Protein AF-A0A2V8LZK9-F1 (afdb_monomer_lite)

Structure (mmCIF, N/CA/C/O backbone):
data_AF-A0A2V8LZK9-F1
#
_entry.id   AF-A0A2V8LZK9-F1
#
loop_
_atom_site.group_PDB
_atom_site.id
_atom_site.type_symbol
_atom_site.label_atom_id
_atom_site.label_alt_id
_atom_site.label_comp_id
_atom_site.label_asym_id
_atom_site.label_entity_id
_atom_site.label_seq_id
_atom_site.pdbx_PDB_ins_code
_atom_site.Cartn_x
_atom_site.Cartn_y
_atom_site.Cartn_z
_atom_site.occupancy
_atom_site.B_iso_or_equiv
_atom_site.auth_seq_id
_atom_site.auth_comp_id
_atom_site.auth_asym_id
_atom_site.auth_atom_id
_atom_site.pdbx_PDB_model_num
ATOM 1 N N . MET A 1 1 ? 8.518 25.044 10.771 1.00 36.78 1 MET A N 1
ATOM 2 C CA . MET A 1 1 ? 9.093 23.708 11.028 1.00 36.78 1 MET A CA 1
ATOM 3 C C . MET A 1 1 ? 7.922 22.741 11.061 1.00 36.78 1 MET A C 1
ATOM 5 O O . MET A 1 1 ? 7.212 22.727 12.055 1.00 36.78 1 MET A O 1
ATOM 9 N N . ASN A 1 2 ? 7.632 22.050 9.956 1.00 41.00 2 ASN A N 1
ATOM 10 C CA . ASN A 1 2 ? 6.544 21.071 9.935 1.00 41.00 2 ASN A CA 1
ATOM 11 C C . ASN A 1 2 ? 7.055 19.797 10.602 1.00 41.00 2 ASN A C 1
ATOM 13 O O . ASN A 1 2 ? 7.981 19.168 10.095 1.00 41.00 2 ASN A O 1
ATOM 17 N N . MET A 1 3 ? 6.488 19.455 11.757 1.00 40.06 3 MET A N 1
ATOM 18 C CA . MET A 1 3 ? 6.630 18.121 12.325 1.00 40.06 3 MET A CA 1
ATOM 19 C C . MET A 1 3 ? 5.956 17.160 11.344 1.00 40.06 3 MET A C 1
ATOM 21 O O . MET A 1 3 ? 4.734 17.162 11.233 1.00 40.06 3 MET A O 1
ATOM 25 N N . ALA A 1 4 ? 6.744 16.404 10.579 1.00 52.56 4 ALA A N 1
ATOM 26 C CA . ALA A 1 4 ? 6.223 15.234 9.889 1.00 52.56 4 ALA A CA 1
ATOM 27 C C . ALA A 1 4 ? 5.684 14.298 10.979 1.00 52.56 4 ALA A C 1
ATOM 29 O O . ALA A 1 4 ? 6.455 13.842 11.824 1.00 52.56 4 ALA A O 1
ATOM 30 N N . SER A 1 5 ? 4.369 14.096 11.034 1.00 58.19 5 SER A N 1
ATOM 31 C CA . SER A 1 5 ? 3.770 13.128 11.947 1.00 58.19 5 SER A CA 1
ATOM 32 C C . SER A 1 5 ? 4.307 11.744 11.588 1.00 58.19 5 SER A C 1
ATOM 34 O O . SER A 1 5 ? 4.159 11.274 10.461 1.00 58.19 5 SER A O 1
ATOM 36 N N . THR A 1 6 ? 4.997 11.109 12.531 1.00 78.31 6 THR A N 1
ATOM 37 C CA . THR A 1 6 ? 5.459 9.727 12.394 1.00 78.31 6 THR A CA 1
ATOM 38 C C . THR A 1 6 ? 4.243 8.807 12.406 1.00 78.31 6 THR A C 1
ATOM 40 O O . THR A 1 6 ? 3.443 8.889 13.338 1.00 78.31 6 THR A O 1
ATOM 43 N N . ALA A 1 7 ? 4.090 7.967 11.381 1.00 90.25 7 ALA A N 1
ATOM 44 C CA . ALA A 1 7 ? 3.082 6.911 11.388 1.00 90.25 7 ALA A CA 1
ATOM 45 C C . ALA A 1 7 ? 3.458 5.825 12.408 1.00 90.25 7 ALA A C 1
ATOM 47 O O . ALA A 1 7 ? 4.645 5.615 12.662 1.00 90.25 7 ALA A O 1
ATOM 48 N N . ASP A 1 8 ? 2.468 5.113 12.946 1.00 95.38 8 ASP A N 1
ATOM 49 C CA . ASP A 1 8 ? 2.704 3.948 13.813 1.00 95.38 8 ASP A CA 1
ATOM 50 C C . ASP A 1 8 ? 3.456 2.845 13.053 1.00 95.38 8 ASP A C 1
ATOM 52 O O . ASP A 1 8 ? 4.318 2.168 13.612 1.00 95.38 8 ASP A O 1
ATOM 56 N N . HIS A 1 9 ? 3.179 2.722 11.749 1.00 93.88 9 HIS A N 1
ATOM 57 C CA . HIS A 1 9 ? 3.830 1.778 10.847 1.00 93.88 9 HIS A CA 1
ATOM 58 C C . HIS A 1 9 ? 4.398 2.475 9.617 1.00 93.88 9 HIS A C 1
ATOM 60 O O . HIS A 1 9 ? 3.679 3.089 8.828 1.00 93.88 9 HIS A O 1
ATOM 66 N N . GLU A 1 10 ? 5.697 2.311 9.402 1.00 93.88 10 GLU A N 1
ATOM 67 C CA . GLU A 1 10 ? 6.367 2.725 8.174 1.00 93.88 10 GLU A CA 1
ATOM 68 C C . GLU A 1 10 ? 6.697 1.503 7.321 1.00 93.88 10 GLU A C 1
ATOM 70 O O . GLU A 1 10 ? 7.530 0.670 7.679 1.00 93.88 10 GLU A O 1
ATOM 75 N N . ILE A 1 11 ? 6.033 1.391 6.174 1.00 93.25 11 ILE A N 1
ATOM 76 C CA . ILE A 1 11 ? 6.161 0.247 5.276 1.00 93.25 11 ILE A CA 1
ATOM 77 C C . ILE A 1 11 ? 7.027 0.652 4.092 1.00 93.25 11 ILE A C 1
ATOM 79 O O . ILE A 1 11 ? 6.596 1.379 3.196 1.00 93.25 11 ILE A O 1
ATOM 83 N N . LEU A 1 12 ? 8.272 0.173 4.104 1.00 93.06 12 LEU A N 1
ATOM 84 C CA . LEU A 1 12 ? 9.226 0.403 3.027 1.00 93.06 12 LEU A CA 1
ATOM 85 C C . LEU A 1 12 ? 8.959 -0.556 1.859 1.00 93.06 12 LEU A C 1
ATOM 87 O O . LEU A 1 12 ? 9.203 -1.758 1.963 1.00 93.06 12 LEU A O 1
ATOM 91 N N . ILE A 1 13 ? 8.530 0.006 0.736 1.00 92.75 13 ILE A N 1
ATOM 92 C CA . ILE A 1 13 ? 8.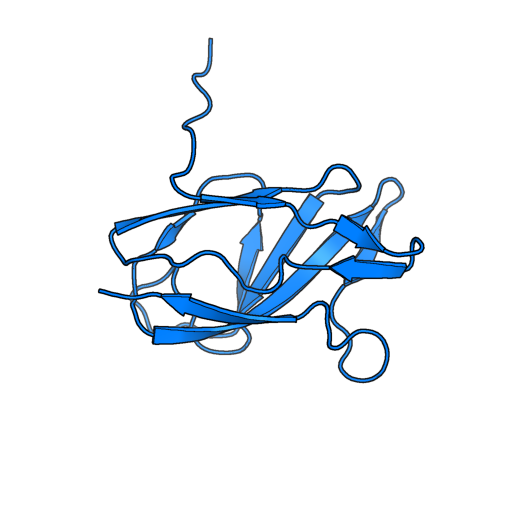404 -0.657 -0.558 1.00 92.75 13 ILE A CA 1
ATOM 93 C C . ILE A 1 13 ? 9.724 -0.517 -1.312 1.00 92.75 13 ILE A C 1
ATOM 95 O O . ILE A 1 13 ? 10.231 0.593 -1.504 1.00 92.75 13 ILE A O 1
ATOM 99 N N . ARG A 1 14 ? 10.279 -1.641 -1.764 1.00 91.38 14 ARG A N 1
ATOM 100 C CA . ARG A 1 14 ? 11.565 -1.676 -2.474 1.00 91.38 14 ARG A CA 1
ATOM 101 C C . ARG A 1 14 ? 11.373 -1.983 -3.946 1.00 91.38 14 ARG A C 1
ATOM 103 O O . ARG A 1 14 ? 10.519 -2.796 -4.288 1.00 91.38 14 ARG A O 1
ATOM 110 N N . LEU A 1 15 ? 12.195 -1.387 -4.800 1.00 91.06 15 LEU A N 1
ATOM 111 C CA . LEU A 1 15 ? 12.330 -1.833 -6.177 1.00 91.06 15 LEU A CA 1
ATOM 112 C C . LEU A 1 15 ? 13.306 -3.016 -6.256 1.00 91.06 15 LEU A C 1
ATOM 114 O O . LEU A 1 15 ? 14.496 -2.874 -5.986 1.00 91.06 15 LEU A O 1
ATOM 118 N N . GLU A 1 16 ? 12.816 -4.185 -6.652 1.00 87.25 16 GLU A N 1
ATOM 119 C CA . GLU A 1 16 ? 13.634 -5.373 -6.888 1.00 87.25 16 GLU A CA 1
ATOM 120 C C . GLU A 1 16 ? 13.956 -5.510 -8.380 1.00 87.25 16 GLU A C 1
ATOM 122 O O . GLU A 1 16 ? 13.076 -5.395 -9.242 1.00 87.25 16 GLU A O 1
ATOM 127 N N . GLU A 1 17 ? 15.248 -5.688 -8.678 1.00 81.44 17 GLU A N 1
ATOM 128 C CA . GLU A 1 17 ? 15.813 -5.834 -10.031 1.00 81.44 17 GLU A CA 1
ATOM 129 C C . GLU A 1 17 ? 15.380 -4.751 -11.041 1.00 81.44 17 GLU A C 1
ATOM 131 O O . GLU A 1 17 ? 15.387 -4.969 -12.254 1.00 81.44 17 GLU A O 1
ATOM 136 N N . GLY A 1 18 ? 14.984 -3.570 -10.557 1.00 73.94 18 GLY A N 1
ATOM 137 C CA . GLY A 1 18 ? 14.490 -2.483 -11.405 1.00 73.94 18 GLY A CA 1
ATOM 138 C C . GLY A 1 18 ? 13.105 -2.728 -12.017 1.00 73.94 18 GLY A C 1
ATOM 139 O O . GLY A 1 18 ? 12.691 -1.963 -12.885 1.00 73.94 18 GLY A O 1
ATOM 140 N N . LYS A 1 19 ? 12.397 -3.790 -11.613 1.00 77.19 19 LYS A N 1
ATOM 141 C CA . LYS A 1 19 ? 11.182 -4.268 -12.299 1.00 77.19 19 LYS A CA 1
ATOM 142 C C . LYS A 1 19 ? 9.971 -4.441 -11.392 1.00 77.19 19 LYS A C 1
ATOM 144 O O . LYS A 1 19 ? 8.846 -4.333 -11.876 1.00 77.19 19 LYS A O 1
ATOM 149 N N . HIS A 1 20 ? 10.178 -4.714 -10.107 1.00 83.62 20 HIS A N 1
ATOM 150 C CA . HIS A 1 20 ? 9.101 -5.149 -9.219 1.00 83.62 20 HIS A CA 1
ATOM 151 C C . HIS A 1 20 ? 9.058 -4.313 -7.945 1.00 83.62 20 HIS A C 1
ATOM 153 O O . HIS A 1 20 ? 10.077 -4.132 -7.289 1.00 83.62 20 HIS A O 1
ATOM 159 N N . ALA A 1 21 ? 7.876 -3.821 -7.573 1.00 88.19 21 ALA A N 1
ATOM 160 C CA . ALA A 1 21 ? 7.674 -3.200 -6.267 1.00 88.19 21 ALA A CA 1
ATOM 161 C C . ALA A 1 21 ? 7.434 -4.306 -5.234 1.00 88.19 21 ALA A C 1
ATOM 163 O O . ALA A 1 21 ? 6.457 -5.034 -5.352 1.00 88.19 21 ALA A O 1
ATOM 164 N N . ILE A 1 22 ? 8.298 -4.472 -4.244 1.00 89.19 22 ILE A N 1
ATOM 165 C CA . ILE A 1 22 ? 8.190 -5.550 -3.257 1.00 89.19 22 ILE A CA 1
ATOM 166 C C . ILE A 1 22 ? 7.759 -4.973 -1.914 1.00 89.19 22 ILE A C 1
ATOM 168 O O . ILE A 1 22 ? 8.360 -4.017 -1.415 1.00 89.19 22 ILE A O 1
ATOM 172 N N . LEU A 1 23 ? 6.718 -5.574 -1.335 1.00 87.44 23 LEU A N 1
ATOM 173 C CA . LEU A 1 23 ? 6.271 -5.295 0.027 1.00 87.44 23 LEU A CA 1
ATOM 174 C C . LEU A 1 23 ? 7.054 -6.150 1.036 1.00 87.44 23 LEU A C 1
ATOM 176 O O . LEU A 1 23 ? 7.478 -7.259 0.696 1.00 87.44 23 LEU A O 1
ATOM 180 N N . PRO A 1 24 ? 7.204 -5.699 2.293 1.00 85.25 24 PRO A N 1
ATOM 181 C CA . PRO A 1 24 ? 7.676 -6.564 3.365 1.00 85.25 24 PRO A CA 1
ATOM 182 C C . PRO A 1 24 ? 6.798 -7.814 3.494 1.00 85.25 24 PRO A C 1
ATOM 184 O O . PRO A 1 24 ? 5.572 -7.727 3.522 1.00 85.25 24 PRO A O 1
ATOM 187 N N . ASN A 1 25 ? 7.433 -8.981 3.592 1.00 79.50 25 ASN A N 1
ATOM 188 C CA . ASN A 1 25 ? 6.761 -10.247 3.858 1.00 79.50 25 ASN A CA 1
ATOM 189 C C . ASN A 1 25 ? 7.497 -10.980 5.000 1.00 79.50 25 ASN A C 1
ATOM 191 O O . ASN A 1 25 ? 8.662 -11.342 4.814 1.00 79.50 25 ASN A O 1
ATOM 195 N N . PRO A 1 26 ? 6.865 -11.193 6.171 1.00 82.12 26 PRO A N 1
ATOM 196 C CA . PRO A 1 26 ? 5.482 -10.834 6.488 1.00 82.12 26 PRO A CA 1
ATOM 197 C C . PRO A 1 26 ? 5.277 -9.316 6.611 1.00 82.12 26 PRO A C 1
ATOM 199 O O . PRO A 1 26 ? 6.188 -8.581 6.994 1.00 82.12 26 PRO A O 1
ATOM 202 N N . MET A 1 27 ? 4.060 -8.862 6.309 1.00 86.25 27 MET A N 1
ATOM 203 C CA . MET A 1 27 ? 3.620 -7.513 6.669 1.00 86.25 27 MET A CA 1
ATOM 204 C C . MET A 1 27 ? 3.577 -7.379 8.202 1.00 86.25 27 MET A C 1
ATOM 206 O O . MET A 1 27 ? 3.256 -8.359 8.883 1.00 86.25 27 MET A O 1
ATOM 210 N N . PRO A 1 28 ? 3.899 -6.199 8.764 1.00 90.06 28 PRO A N 1
ATOM 211 C CA . PRO A 1 28 ? 3.787 -5.973 10.200 1.00 90.06 28 PRO A CA 1
ATOM 212 C C . PRO A 1 28 ? 2.340 -6.160 10.669 1.00 90.06 28 PRO A C 1
ATOM 214 O O . PRO A 1 28 ? 1.392 -5.889 9.932 1.00 90.06 28 PRO A O 1
ATOM 217 N N . ALA A 1 29 ? 2.170 -6.624 11.907 1.00 92.31 29 ALA A N 1
ATOM 218 C CA . ALA A 1 29 ? 0.851 -6.711 12.520 1.00 92.31 29 ALA A CA 1
ATOM 219 C C . ALA A 1 29 ? 0.340 -5.299 12.832 1.00 92.31 29 ALA A C 1
ATOM 221 O O . ALA A 1 29 ? 1.018 -4.543 13.525 1.00 92.31 29 ALA A O 1
ATOM 222 N N . MET A 1 30 ? -0.852 -4.973 12.336 1.00 94.88 30 MET A N 1
ATOM 223 C CA . MET A 1 30 ? -1.468 -3.651 12.461 1.00 94.88 30 MET A CA 1
ATOM 224 C C . MET A 1 30 ? -2.881 -3.761 13.032 1.00 94.88 30 MET A C 1
ATOM 226 O O . MET A 1 30 ? -3.521 -4.810 12.918 1.00 94.88 30 MET A O 1
ATOM 230 N N . LYS A 1 31 ? -3.384 -2.678 13.626 1.00 97.69 31 LYS A N 1
ATOM 231 C CA . LYS A 1 31 ? -4.706 -2.609 14.258 1.00 97.69 31 LYS A CA 1
ATOM 232 C C . LYS A 1 31 ? -5.478 -1.359 13.861 1.00 97.69 31 LYS A C 1
ATOM 234 O O . LYS A 1 31 ? -4.910 -0.341 13.475 1.00 97.69 31 LYS A O 1
ATOM 239 N N . VAL A 1 32 ? -6.800 -1.430 13.991 1.00 97.88 32 VAL A N 1
ATOM 240 C CA . VAL A 1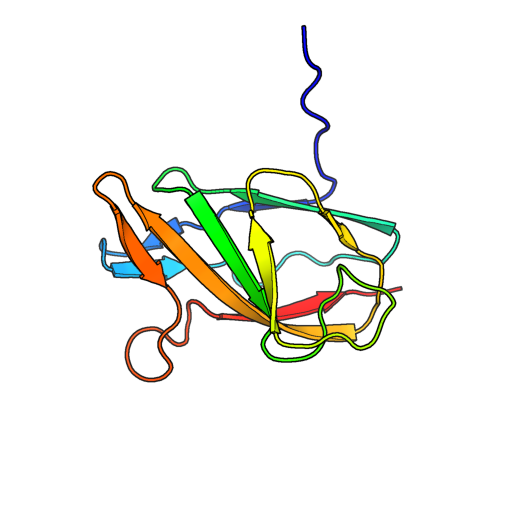 32 ? -7.671 -0.258 13.849 1.00 97.88 32 VAL A CA 1
ATOM 241 C C . VAL A 1 32 ? -7.254 0.842 14.831 1.00 97.88 32 VAL A C 1
ATOM 243 O O . VAL A 1 32 ? -6.949 0.584 15.991 1.00 97.88 32 VAL A O 1
ATOM 246 N N . GLY A 1 33 ? -7.264 2.085 14.355 1.00 96.50 33 GLY A N 1
ATOM 247 C CA . GLY A 1 33 ? -6.849 3.273 15.096 1.00 96.50 33 GLY A CA 1
ATOM 248 C C . GLY A 1 33 ? -5.399 3.679 14.840 1.00 96.50 33 GLY A C 1
ATOM 249 O O . GLY A 1 33 ? -5.116 4.876 14.903 1.00 96.50 33 GLY A O 1
ATOM 250 N N . GLU A 1 34 ? -4.527 2.728 14.487 1.00 96.88 34 GLU A N 1
ATOM 251 C CA . GLU A 1 34 ? -3.133 2.986 14.110 1.00 96.88 34 GLU A CA 1
ATOM 252 C C . GLU A 1 34 ? -3.036 3.629 12.720 1.00 96.88 34 GLU A C 1
ATOM 254 O O . GLU A 1 34 ? -3.973 3.617 11.915 1.00 96.88 34 GLU A O 1
ATOM 259 N N . THR A 1 35 ? -1.874 4.195 12.430 1.00 96.44 35 THR A N 1
ATOM 260 C CA . THR A 1 35 ? -1.548 4.858 11.172 1.00 96.44 35 THR A CA 1
ATOM 261 C C . THR A 1 35 ? -0.449 4.117 10.425 1.00 96.44 35 THR A C 1
ATOM 263 O O . THR A 1 35 ? 0.503 3.612 11.013 1.00 96.44 35 THR A O 1
ATOM 266 N N . VAL A 1 36 ? -0.558 4.076 9.100 1.00 95.31 36 VAL A N 1
ATOM 267 C CA . VAL A 1 36 ? 0.443 3.473 8.218 1.00 95.31 36 VAL A CA 1
ATOM 268 C C . VAL A 1 36 ? 0.873 4.460 7.144 1.00 95.31 36 VAL A C 1
ATOM 270 O O . VAL A 1 36 ? 0.052 5.168 6.561 1.00 95.31 36 VAL A O 1
ATOM 273 N N . ARG A 1 37 ? 2.174 4.503 6.866 1.00 95.19 37 ARG A N 1
ATOM 274 C CA . ARG A 1 37 ? 2.768 5.260 5.764 1.00 95.19 37 ARG A CA 1
ATOM 275 C C . ARG A 1 37 ? 3.542 4.309 4.862 1.00 95.19 37 ARG A C 1
ATOM 277 O O . ARG A 1 37 ? 4.360 3.536 5.356 1.00 95.19 37 ARG A O 1
ATOM 284 N N . TYR A 1 38 ? 3.318 4.385 3.551 1.00 94.62 38 TYR A 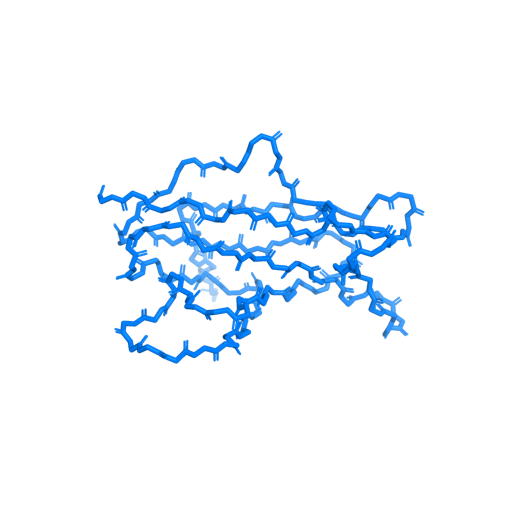N 1
ATOM 285 C CA . TYR A 1 38 ? 4.033 3.557 2.576 1.00 94.62 38 TYR A CA 1
ATOM 286 C C . TYR A 1 38 ? 5.080 4.388 1.851 1.00 94.62 38 TYR A C 1
ATOM 288 O O . TYR A 1 38 ? 4.768 5.353 1.164 1.00 94.62 38 TYR A O 1
ATOM 296 N N . LEU A 1 39 ? 6.338 4.006 1.966 1.00 93.88 39 LEU A N 1
ATOM 297 C CA . LEU A 1 39 ? 7.447 4.812 1.475 1.00 93.88 39 LEU A CA 1
ATOM 298 C C . LEU A 1 39 ? 8.389 3.982 0.621 1.00 93.88 39 LEU A C 1
ATOM 300 O O . LEU A 1 39 ? 8.463 2.768 0.759 1.00 93.88 39 LEU A O 1
ATOM 304 N N . SER A 1 40 ? 9.098 4.639 -0.286 1.00 93.81 40 SER A N 1
ATOM 305 C CA . SER A 1 40 ? 10.112 4.013 -1.124 1.00 93.81 40 SER A CA 1
ATOM 306 C C . SER A 1 40 ? 11.234 5.004 -1.380 1.00 93.81 40 SER A C 1
ATOM 308 O O . SER A 1 40 ? 11.002 6.212 -1.445 1.00 93.81 40 SER A O 1
ATOM 310 N N . TYR A 1 41 ? 12.453 4.490 -1.519 1.00 91.75 41 TYR A N 1
ATOM 311 C CA . TYR A 1 41 ? 13.600 5.290 -1.945 1.00 91.75 41 TYR A CA 1
ATOM 312 C C . TYR A 1 41 ? 13.669 5.432 -3.472 1.00 91.75 41 TYR A C 1
ATOM 314 O O . TYR A 1 41 ? 14.364 6.314 -3.969 1.00 91.75 41 TYR A O 1
ATOM 322 N N . ASP A 1 42 ? 12.930 4.595 -4.204 1.00 92.06 42 ASP A N 1
ATOM 323 C CA . ASP A 1 42 ? 13.030 4.466 -5.659 1.00 92.06 42 ASP A CA 1
ATOM 324 C C . ASP A 1 42 ? 11.966 5.288 -6.410 1.00 92.06 42 ASP A C 1
ATOM 326 O O . ASP A 1 42 ? 12.112 5.579 -7.600 1.00 92.06 42 ASP A O 1
ATOM 330 N N . GLY A 1 43 ? 10.883 5.680 -5.732 1.00 92.50 43 GLY A N 1
ATOM 331 C CA . GLY A 1 43 ? 9.764 6.372 -6.366 1.00 92.50 43 GLY A CA 1
ATOM 332 C C . GLY A 1 43 ? 8.603 6.697 -5.431 1.00 92.50 43 GLY A C 1
ATOM 333 O O . GLY A 1 43 ? 8.645 6.437 -4.230 1.00 92.50 43 GLY A O 1
ATOM 334 N N . GLN A 1 44 ? 7.540 7.273 -5.994 1.00 94.75 44 GLN A N 1
ATOM 335 C CA . GLN A 1 44 ? 6.306 7.533 -5.249 1.00 94.75 44 GLN A CA 1
ATOM 336 C C . GLN A 1 44 ? 5.473 6.256 -5.158 1.00 94.75 44 GLN A C 1
ATOM 338 O O . GLN A 1 44 ? 5.197 5.623 -6.177 1.00 94.75 44 GLN A O 1
ATOM 343 N N . VAL A 1 45 ? 5.053 5.894 -3.946 1.00 95.56 45 VAL A N 1
ATOM 344 C CA . VAL A 1 45 ? 4.227 4.707 -3.708 1.00 95.56 45 VAL A CA 1
ATOM 345 C C . VAL A 1 45 ? 2.753 5.032 -3.922 1.00 95.56 45 VAL A C 1
ATOM 347 O O . VAL A 1 45 ? 2.244 6.022 -3.398 1.00 95.56 45 VAL A O 1
ATOM 350 N N . THR A 1 46 ? 2.052 4.156 -4.635 1.00 95.88 46 THR A N 1
ATOM 351 C CA . THR A 1 46 ? 0.588 4.107 -4.685 1.00 95.88 46 THR A CA 1
ATOM 352 C C . THR A 1 46 ? 0.124 2.721 -4.263 1.00 95.88 46 THR A C 1
ATOM 354 O O . THR A 1 46 ? 0.568 1.717 -4.822 1.00 95.88 46 THR A O 1
ATOM 357 N N . MET A 1 47 ? -0.785 2.666 -3.292 1.00 95.81 47 MET A N 1
ATOM 358 C CA . MET A 1 47 ? -1.446 1.428 -2.886 1.00 95.81 47 MET A CA 1
ATOM 359 C C . MET A 1 47 ? -2.868 1.411 -3.429 1.00 95.81 47 MET A C 1
ATOM 361 O O . MET A 1 47 ? -3.610 2.380 -3.276 1.00 95.81 47 MET A O 1
ATOM 365 N N . ARG A 1 48 ? -3.260 0.288 -4.027 1.00 96.44 48 ARG A N 1
ATOM 366 C CA . ARG A 1 48 ? -4.602 0.055 -4.551 1.00 96.44 48 ARG A CA 1
ATOM 367 C C . ARG A 1 48 ? -5.246 -1.148 -3.882 1.00 96.44 48 ARG A C 1
ATOM 369 O O . ARG A 1 48 ? -4.668 -2.230 -3.842 1.00 96.44 48 ARG A O 1
ATOM 376 N N . PHE A 1 49 ? -6.490 -0.966 -3.470 1.00 96.88 49 PHE A N 1
ATOM 377 C CA . PHE A 1 49 ? -7.350 -1.979 -2.876 1.00 96.88 49 PHE A CA 1
ATOM 378 C C . PHE A 1 49 ? -8.518 -2.221 -3.839 1.00 96.88 49 PHE A C 1
ATOM 380 O O . PHE A 1 49 ? -9.404 -1.367 -3.925 1.00 96.88 49 PHE A O 1
ATOM 387 N N . PRO A 1 50 ? -8.501 -3.301 -4.649 1.00 96.94 50 PRO A N 1
ATOM 388 C CA . PRO A 1 50 ? -9.527 -3.544 -5.668 1.00 96.94 50 PRO A CA 1
ATOM 389 C C . PRO A 1 50 ? -10.930 -3.715 -5.068 1.00 96.94 50 PRO A C 1
ATOM 391 O O . PRO A 1 50 ? -11.905 -3.263 -5.668 1.00 96.94 50 PRO A O 1
ATOM 394 N N . ASP A 1 51 ? -11.021 -4.292 -3.871 1.00 97.00 51 ASP A N 1
ATOM 395 C CA . ASP A 1 51 ? -12.252 -4.396 -3.092 1.00 97.00 51 ASP A CA 1
ATOM 396 C C . ASP A 1 51 ? -12.288 -3.323 -1.994 1.00 97.00 51 ASP A C 1
ATOM 398 O O . ASP A 1 51 ? -11.993 -2.156 -2.252 1.00 97.00 51 ASP A O 1
ATOM 402 N N . LEU A 1 52 ? -12.697 -3.696 -0.783 1.00 97.25 52 LEU A N 1
ATOM 403 C CA . LEU A 1 52 ? -12.724 -2.816 0.379 1.00 97.25 52 LEU A CA 1
ATOM 404 C C . LEU A 1 52 ? -11.296 -2.443 0.797 1.00 97.25 52 LEU A C 1
ATOM 406 O O . LEU A 1 52 ? -10.352 -3.194 0.559 1.00 97.25 52 LEU A O 1
ATOM 410 N N . SER A 1 53 ? -11.148 -1.296 1.457 1.00 97.25 53 SER A N 1
ATOM 411 C CA . SER A 1 53 ? -9.867 -0.844 2.007 1.00 97.25 53 SER A CA 1
ATOM 412 C C . SER A 1 53 ? -9.948 -0.670 3.525 1.00 97.25 53 SER A C 1
ATOM 414 O O . SER A 1 53 ? -11.033 -0.402 4.050 1.00 97.25 53 SER A O 1
ATOM 416 N N . PRO A 1 54 ? -8.815 -0.768 4.244 1.00 97.12 54 PRO A N 1
ATOM 417 C CA . PRO A 1 54 ? -8.791 -0.498 5.677 1.00 97.12 54 PRO A CA 1
ATOM 418 C C . PRO A 1 54 ? -8.927 0.998 5.997 1.00 97.12 54 PRO A C 1
ATOM 420 O O . PRO A 1 54 ? -9.158 1.356 7.145 1.00 97.12 54 PRO A O 1
ATOM 423 N N . PHE A 1 55 ? -8.797 1.879 5.000 1.00 96.94 55 PHE A N 1
ATOM 424 C CA . PHE A 1 55 ? -8.729 3.338 5.162 1.00 96.94 55 PHE A CA 1
ATOM 425 C C . PHE A 1 55 ? -10.085 4.034 5.086 1.00 96.94 55 PHE A C 1
ATOM 427 O O . PHE A 1 55 ? -10.159 5.261 5.111 1.00 96.94 55 PHE A O 1
ATOM 434 N N . ARG A 1 56 ? -11.169 3.267 4.939 1.00 95.12 56 ARG A N 1
ATOM 435 C CA . ARG A 1 56 ? -12.517 3.801 4.757 1.00 95.12 56 ARG A CA 1
ATOM 436 C C . ARG A 1 56 ? -13.533 3.022 5.581 1.00 95.12 56 ARG A C 1
ATOM 438 O O . ARG A 1 56 ? -13.440 1.806 5.747 1.00 95.12 56 ARG A O 1
ATOM 445 N N . GLN A 1 57 ? -14.523 3.744 6.099 1.00 94.19 57 GLN A N 1
ATOM 446 C CA . GLN A 1 57 ? -15.657 3.148 6.810 1.00 94.19 57 GLN A CA 1
ATOM 447 C C . GLN A 1 57 ? -16.844 2.856 5.893 1.00 94.19 57 GLN A C 1
ATOM 449 O O . GLN A 1 57 ? -17.672 2.025 6.253 1.00 94.19 57 GLN A O 1
ATOM 454 N N . ASP A 1 58 ? -16.907 3.474 4.714 1.00 94.75 58 ASP A N 1
ATOM 455 C CA . ASP A 1 58 ? -17.886 3.135 3.683 1.00 94.75 58 ASP A CA 1
ATOM 456 C C . ASP A 1 58 ? -17.465 1.889 2.887 1.00 94.75 58 ASP A C 1
ATOM 458 O O . ASP A 1 58 ? -16.319 1.445 2.935 1.00 94.75 58 ASP A O 1
ATOM 462 N N . ASP A 1 59 ? -18.403 1.306 2.141 1.00 95.38 59 ASP A N 1
ATOM 463 C CA . ASP A 1 59 ? -18.140 0.131 1.301 1.00 95.38 59 ASP A CA 1
ATOM 464 C C . ASP A 1 59 ? -17.647 0.503 -0.107 1.00 95.38 59 ASP A C 1
ATOM 466 O O . ASP A 1 59 ? -17.894 -0.210 -1.086 1.00 95.38 59 ASP A O 1
ATOM 470 N N . GLN A 1 60 ? -16.941 1.633 -0.225 1.00 96.56 60 GLN A N 1
ATOM 471 C CA . GLN A 1 60 ? -16.326 2.030 -1.484 1.00 96.56 60 GLN A CA 1
ATOM 472 C C . GLN A 1 60 ? -15.216 1.041 -1.864 1.00 96.56 60 GLN A C 1
ATOM 474 O O . GLN A 1 60 ? -14.295 0.766 -1.092 1.00 96.56 60 GLN A O 1
ATOM 479 N N . ARG A 1 61 ? -15.289 0.542 -3.102 1.00 96.31 61 ARG A N 1
ATOM 480 C CA . ARG A 1 61 ? -14.288 -0.353 -3.695 1.00 96.31 61 ARG A CA 1
ATOM 481 C C . ARG A 1 61 ? -13.300 0.395 -4.582 1.00 96.31 61 ARG A C 1
ATOM 483 O O . ARG A 1 61 ? -13.533 1.556 -4.915 1.00 96.31 61 ARG A O 1
ATOM 490 N N . ASN A 1 62 ? -12.241 -0.290 -5.018 1.00 96.19 62 ASN A N 1
ATOM 491 C CA . ASN A 1 62 ? -11.180 0.281 -5.857 1.00 96.19 62 ASN A CA 1
ATOM 492 C C . ASN A 1 62 ? -10.573 1.546 -5.2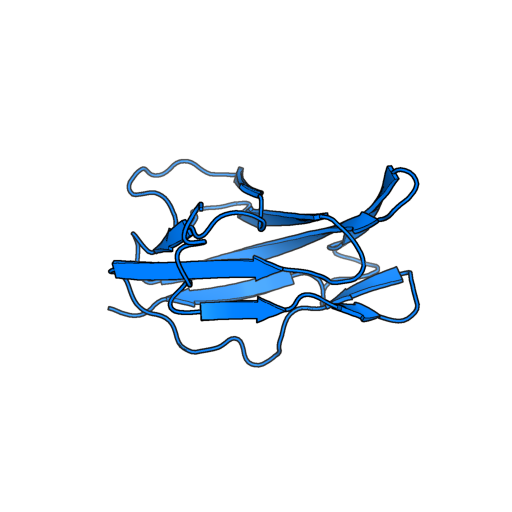34 1.00 96.19 62 ASN A C 1
ATOM 494 O O . ASN A 1 62 ? -10.410 2.566 -5.900 1.00 96.19 62 ASN A O 1
ATOM 498 N N . THR A 1 63 ? -10.276 1.491 -3.936 1.00 97.06 63 THR A N 1
ATOM 499 C CA . THR A 1 63 ? -9.643 2.617 -3.246 1.00 97.06 63 THR A CA 1
ATOM 500 C C . THR A 1 63 ? -8.169 2.684 -3.625 1.00 97.06 63 THR A C 1
ATOM 502 O O . THR A 1 63 ? -7.466 1.675 -3.573 1.00 97.06 63 THR A O 1
ATOM 505 N N . GLU A 1 64 ? -7.696 3.878 -3.964 1.00 96.44 64 GLU A N 1
ATOM 506 C CA . GLU A 1 64 ? -6.283 4.174 -4.184 1.00 96.44 64 GLU A CA 1
ATOM 507 C C . GLU A 1 64 ? -5.827 5.216 -3.166 1.00 96.44 64 GLU A C 1
ATOM 509 O O . GLU A 1 64 ? -6.544 6.179 -2.889 1.00 96.44 64 GLU A O 1
ATOM 514 N N . ILE A 1 65 ? -4.643 5.009 -2.595 1.00 94.69 65 ILE A N 1
ATOM 515 C CA . ILE A 1 65 ? -4.010 5.951 -1.673 1.00 94.69 65 ILE A CA 1
ATOM 516 C C . ILE A 1 65 ? -2.567 6.220 -2.102 1.00 94.69 65 ILE A C 1
ATOM 518 O O . ILE A 1 65 ? -1.863 5.329 -2.588 1.00 94.69 65 ILE A O 1
ATOM 522 N N . SER A 1 66 ? -2.122 7.456 -1.887 1.00 93.44 66 SER A N 1
ATOM 523 C CA . SER A 1 66 ? -0.707 7.816 -1.982 1.00 93.44 66 SER A CA 1
ATOM 524 C C . SER A 1 66 ? 0.008 7.403 -0.700 1.00 93.44 66 SER A C 1
ATOM 526 O O . SER A 1 66 ? -0.500 7.631 0.396 1.00 93.44 66 SER A O 1
ATOM 528 N N . GLY A 1 67 ? 1.194 6.815 -0.827 1.00 88.25 67 GLY A N 1
ATOM 529 C CA . GLY A 1 67 ? 1.984 6.373 0.320 1.00 88.25 67 GLY A CA 1
ATOM 530 C C . GLY A 1 67 ? 2.678 7.499 1.096 1.00 88.25 67 GLY A C 1
ATOM 531 O O . GLY A 1 67 ? 3.107 7.282 2.227 1.00 88.25 67 GLY A O 1
ATOM 532 N N . ALA A 1 68 ? 2.771 8.705 0.523 1.00 79.81 68 ALA A N 1
ATOM 533 C CA . ALA A 1 68 ? 3.552 9.808 1.088 1.00 79.81 68 ALA A CA 1
ATOM 534 C C . ALA A 1 68 ? 3.035 10.314 2.449 1.00 79.81 68 ALA A C 1
ATOM 536 O O . ALA A 1 68 ? 3.831 10.767 3.272 1.00 79.81 68 ALA A O 1
ATOM 537 N N . GLU A 1 69 ? 1.728 10.199 2.696 1.00 88.69 69 GLU A N 1
ATOM 538 C CA . GLU A 1 69 ? 1.073 10.699 3.906 1.00 88.69 69 GLU A CA 1
ATOM 539 C C . GLU A 1 69 ? 0.562 9.541 4.776 1.00 88.69 69 GLU A C 1
ATOM 541 O O . GLU A 1 69 ? -0.047 8.613 4.232 1.00 88.69 69 GLU A O 1
ATOM 546 N N . PRO A 1 70 ? 0.747 9.590 6.112 1.00 94.06 70 PRO A N 1
ATOM 547 C CA . PRO A 1 70 ? 0.159 8.615 7.026 1.00 94.06 70 PRO A CA 1
ATOM 548 C C . PRO A 1 70 ? -1.359 8.486 6.842 1.00 94.06 70 PRO A C 1
ATOM 550 O O . PRO A 1 70 ? -2.081 9.483 6.841 1.00 94.06 70 PRO A O 1
ATOM 553 N N . GLN A 1 71 ? -1.845 7.253 6.724 1.00 94.94 71 GLN A N 1
ATOM 554 C CA . GLN A 1 71 ? -3.265 6.920 6.616 1.00 94.94 71 GLN A CA 1
ATOM 555 C C . GLN A 1 71 ? -3.717 6.159 7.860 1.00 94.94 71 GLN A C 1
ATOM 557 O O . GLN A 1 71 ? -3.056 5.209 8.277 1.00 94.94 71 GLN A O 1
ATOM 562 N N . GLN A 1 72 ? -4.849 6.548 8.447 1.00 96.81 72 GLN A N 1
ATOM 563 C CA . GLN A 1 72 ? -5.407 5.849 9.603 1.00 96.81 72 GLN A CA 1
ATOM 564 C C . GLN A 1 72 ? -6.164 4.586 9.181 1.00 96.81 72 GLN A C 1
ATOM 566 O O . GLN A 1 72 ? -6.976 4.613 8.257 1.00 96.81 72 GLN A O 1
ATOM 571 N N . LEU A 1 73 ? -5.938 3.489 9.897 1.00 97.19 73 LEU A N 1
ATOM 572 C CA . LEU A 1 73 ? -6.661 2.234 9.739 1.00 97.19 73 LEU A CA 1
ATOM 573 C C . LEU A 1 73 ? -8.012 2.336 10.454 1.00 97.19 73 LEU A C 1
ATOM 575 O O . LEU A 1 73 ? -8.089 2.396 11.677 1.00 97.19 73 LEU A O 1
ATOM 579 N N . LEU A 1 74 ? -9.094 2.367 9.685 1.00 97.62 74 LEU A N 1
ATOM 580 C CA . LEU A 1 74 ? -10.462 2.569 10.169 1.00 97.62 74 LEU A CA 1
ATOM 581 C C . LEU A 1 74 ? -11.276 1.274 10.243 1.00 97.62 74 LEU A C 1
ATOM 583 O O . LEU A 1 74 ? -12.371 1.272 10.811 1.00 97.62 74 LEU A O 1
ATOM 587 N N . ARG A 1 75 ? -10.781 0.190 9.638 1.00 97.12 75 ARG A N 1
ATOM 588 C CA . ARG A 1 75 ? -11.519 -1.064 9.472 1.00 97.12 75 ARG A CA 1
ATOM 589 C C . ARG A 1 75 ? -10.604 -2.276 9.654 1.00 97.12 75 ARG A C 1
ATOM 591 O O . ARG A 1 75 ? -9.559 -2.365 9.015 1.00 97.12 75 ARG A O 1
ATOM 598 N N . ALA A 1 76 ? -11.031 -3.208 10.504 1.00 97.38 76 ALA A N 1
ATOM 599 C CA . ALA A 1 76 ? -10.375 -4.499 10.699 1.00 97.38 76 ALA A CA 1
ATOM 600 C C . ALA A 1 76 ? -10.767 -5.482 9.585 1.00 97.38 76 ALA A C 1
ATOM 602 O O . ALA A 1 76 ? -11.855 -5.383 9.011 1.00 97.38 76 ALA A O 1
ATOM 603 N N . GLY A 1 77 ? -9.898 -6.449 9.305 1.00 96.12 77 GLY A N 1
ATOM 604 C CA . GLY A 1 77 ? -10.111 -7.485 8.304 1.00 96.12 77 GLY A CA 1
ATOM 605 C C . GLY A 1 77 ? -8.889 -7.731 7.429 1.00 96.12 77 GLY A C 1
ATOM 606 O O . GLY A 1 77 ? -7.805 -7.201 7.662 1.00 96.12 77 GLY A O 1
ATOM 607 N N . LYS A 1 78 ? -9.093 -8.550 6.398 1.00 95.81 78 LYS A N 1
ATOM 608 C CA . LYS A 1 78 ? -8.087 -8.878 5.389 1.00 95.81 78 LYS A CA 1
ATOM 609 C C . LYS A 1 78 ? -8.442 -8.179 4.092 1.00 95.81 78 LYS A C 1
ATOM 611 O O . LYS A 1 78 ? -9.530 -8.395 3.562 1.00 95.81 78 LYS A O 1
ATOM 616 N N . PHE A 1 79 ? -7.526 -7.357 3.599 1.00 95.50 79 PHE A N 1
ATOM 617 C CA . PHE A 1 79 ? -7.746 -6.548 2.409 1.00 95.50 79 PHE A CA 1
ATOM 618 C C . PHE A 1 79 ? -6.711 -6.894 1.349 1.00 95.50 79 PHE A C 1
ATOM 620 O O . PHE A 1 79 ? -5.511 -6.746 1.581 1.00 95.50 79 PHE A O 1
ATOM 627 N N . ASP A 1 80 ? -7.171 -7.329 0.180 1.00 94.94 80 ASP A N 1
ATOM 628 C CA . ASP A 1 80 ? -6.284 -7.501 -0.963 1.00 94.94 80 ASP A CA 1
ATOM 629 C C . ASP A 1 80 ? -5.721 -6.142 -1.371 1.00 94.94 80 ASP A C 1
ATOM 631 O O . ASP A 1 80 ? -6.445 -5.154 -1.510 1.00 94.94 80 ASP A O 1
ATOM 635 N N . SER A 1 81 ? -4.408 -6.092 -1.554 1.00 94.00 81 SER A N 1
ATOM 636 C CA . SER A 1 81 ? -3.674 -4.868 -1.836 1.00 94.00 81 SER A CA 1
ATOM 637 C C . SER A 1 81 ? -2.713 -5.072 -2.997 1.00 94.00 81 SER A C 1
ATOM 639 O O . SER A 1 81 ? -2.189 -6.164 -3.224 1.00 94.00 81 SER A O 1
ATOM 641 N N . ARG A 1 82 ? -2.504 -4.005 -3.761 1.00 95.00 82 ARG A N 1
ATOM 642 C CA . ARG A 1 82 ? -1.608 -3.938 -4.914 1.00 95.00 82 ARG A CA 1
ATOM 643 C C . ARG A 1 82 ? -0.744 -2.700 -4.760 1.00 95.00 82 ARG A C 1
ATOM 645 O O . ARG A 1 82 ? -1.271 -1.617 -4.515 1.00 95.00 82 ARG A O 1
ATOM 652 N N . CYS A 1 83 ? 0.557 -2.859 -4.904 1.00 93.88 83 CYS A N 1
ATOM 653 C CA . CYS A 1 83 ? 1.527 -1.791 -4.771 1.00 93.88 83 CYS A CA 1
ATOM 654 C C . CYS A 1 83 ? 2.066 -1.384 -6.142 1.00 93.88 83 CYS A C 1
ATOM 656 O O . CYS A 1 83 ? 2.369 -2.230 -6.987 1.00 93.88 83 CYS A O 1
ATOM 658 N N . PHE A 1 84 ? 2.228 -0.079 -6.328 1.00 94.75 84 PHE A N 1
ATOM 659 C CA . PHE A 1 84 ? 2.834 0.530 -7.502 1.00 94.75 84 PHE A CA 1
ATOM 660 C C . PHE A 1 84 ? 3.855 1.584 -7.072 1.00 94.75 84 PHE A C 1
ATOM 662 O O . PHE A 1 84 ? 3.655 2.294 -6.087 1.00 94.75 84 PHE A O 1
ATOM 669 N N . LEU A 1 85 ? 4.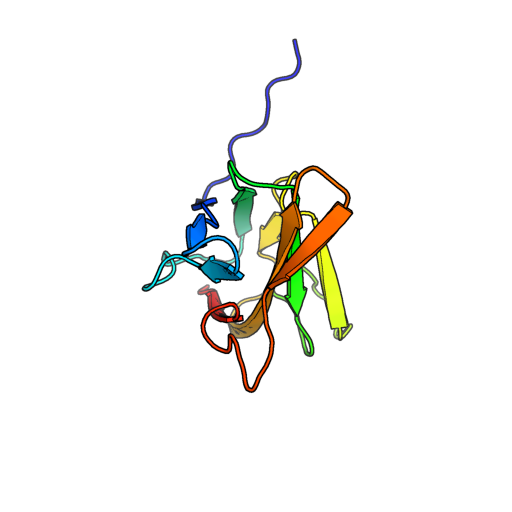944 1.686 -7.826 1.00 95.12 85 LEU A N 1
ATOM 670 C CA . LEU A 1 85 ? 5.975 2.704 -7.712 1.00 95.12 85 LEU A CA 1
ATOM 671 C C . LEU A 1 85 ? 6.013 3.517 -9.000 1.00 95.12 85 LEU A C 1
ATOM 673 O O . LEU A 1 85 ? 6.190 2.968 -10.088 1.00 95.12 85 LEU A O 1
ATOM 677 N N . MET A 1 86 ? 5.889 4.832 -8.865 1.00 95.00 86 MET A N 1
ATOM 678 C CA . MET A 1 86 ? 6.214 5.781 -9.922 1.00 95.00 86 MET A CA 1
ATOM 679 C C . MET A 1 86 ? 7.687 6.171 -9.785 1.00 95.00 86 MET A C 1
ATOM 681 O O . MET A 1 86 ? 8.045 6.938 -8.887 1.00 95.00 86 MET A O 1
ATOM 685 N N . LEU A 1 87 ? 8.538 5.619 -10.650 1.00 92.62 87 LEU A N 1
ATOM 686 C CA . LEU A 1 87 ? 9.981 5.857 -10.650 1.00 92.62 87 LEU A CA 1
ATOM 687 C C . LEU A 1 87 ? 10.324 7.250 -11.191 1.00 92.62 87 LEU A C 1
ATOM 689 O O . LEU A 1 87 ? 9.549 7.877 -11.925 1.00 92.62 87 LEU A O 1
ATOM 693 N N . GLN A 1 88 ? 11.536 7.717 -10.886 1.00 85.69 88 GLN A N 1
ATOM 694 C CA . GLN A 1 88 ? 12.087 8.903 -11.541 1.00 85.69 88 GLN A CA 1
ATOM 695 C C . GLN A 1 88 ? 12.135 8.681 -13.062 1.00 85.69 88 GLN A C 1
ATOM 697 O O . GLN A 1 88 ? 12.705 7.707 -13.542 1.00 85.69 88 GLN A O 1
ATOM 702 N N . GLY A 1 89 ? 11.495 9.574 -13.821 1.00 85.44 89 GLY A N 1
ATOM 703 C CA . GLY A 1 89 ? 11.302 9.428 -15.270 1.00 85.44 89 GLY A CA 1
ATOM 704 C C . GLY A 1 89 ? 9.881 9.030 -15.688 1.00 85.44 89 GLY A C 1
ATOM 705 O O . GLY A 1 89 ? 9.608 8.971 -16.882 1.00 85.44 89 GLY A O 1
ATOM 706 N N . GLY A 1 90 ? 8.967 8.808 -14.734 1.00 87.81 90 GLY A N 1
ATOM 707 C CA . GLY A 1 90 ? 7.542 8.574 -15.009 1.00 87.81 90 GLY A CA 1
ATOM 708 C C . GLY A 1 90 ? 7.196 7.131 -15.382 1.00 87.81 90 GLY A C 1
ATOM 709 O O . GLY A 1 90 ? 6.074 6.853 -15.799 1.00 87.81 90 GLY A O 1
ATOM 710 N N . MET A 1 91 ? 8.148 6.207 -15.240 1.00 90.62 91 MET A N 1
ATOM 711 C CA . MET A 1 91 ? 7.894 4.781 -15.406 1.00 90.62 91 MET A CA 1
ATOM 712 C C . MET A 1 91 ? 7.160 4.243 -14.178 1.00 90.62 91 MET A C 1
ATOM 714 O O . MET A 1 91 ? 7.629 4.401 -13.052 1.00 90.62 91 MET A O 1
ATOM 718 N N . MET A 1 92 ? 6.032 3.574 -14.403 1.00 92.00 92 MET A N 1
ATOM 719 C CA . MET A 1 92 ? 5.286 2.891 -13.351 1.00 92.00 92 MET A CA 1
ATOM 720 C C . MET A 1 92 ? 5.632 1.403 -13.342 1.00 92.00 92 MET A C 1
ATOM 722 O O . MET A 1 92 ? 5.551 0.735 -14.372 1.00 92.00 92 MET A O 1
ATOM 726 N N . VAL A 1 93 ? 5.985 0.885 -12.170 1.00 93.12 93 VAL A N 1
ATOM 727 C CA . VAL A 1 93 ? 6.235 -0.541 -11.917 1.00 93.12 93 VAL A CA 1
ATOM 728 C C . VAL A 1 93 ? 5.401 -0.985 -10.724 1.00 93.12 93 VAL A C 1
ATOM 730 O O . VAL A 1 93 ? 5.159 -0.199 -9.814 1.00 93.12 93 VAL A O 1
ATOM 733 N N . GLY A 1 94 ? 4.915 -2.219 -10.696 1.00 92.00 94 GLY A N 1
ATOM 734 C CA . GLY A 1 94 ? 4.033 -2.650 -9.614 1.00 92.00 94 GLY A CA 1
ATOM 735 C C . GLY A 1 94 ? 3.353 -3.966 -9.908 1.00 92.00 94 GLY A C 1
ATOM 736 O O . GLY A 1 94 ? 3.881 -4.769 -10.671 1.00 92.00 94 GLY A O 1
ATOM 737 N N . TRP A 1 95 ? 2.193 -4.173 -9.295 1.00 93.69 95 TRP A N 1
ATOM 738 C CA . TRP A 1 95 ? 1.419 -5.403 -9.421 1.00 93.69 95 TRP A CA 1
ATOM 739 C C . TRP A 1 95 ? 0.946 -5.688 -10.845 1.00 93.69 95 TRP A C 1
ATOM 741 O O . TRP A 1 95 ? 0.227 -4.895 -11.453 1.00 93.69 95 TRP A O 1
ATOM 751 N N . ASP A 1 96 ? 1.293 -6.881 -11.313 1.00 91.31 96 ASP A N 1
ATOM 752 C CA . ASP A 1 96 ? 0.772 -7.542 -12.499 1.00 91.31 96 ASP A CA 1
ATOM 753 C C . ASP A 1 96 ? 0.514 -9.014 -12.141 1.00 91.31 96 ASP A C 1
ATOM 755 O O . ASP A 1 96 ? 1.389 -9.660 -11.557 1.00 91.31 96 ASP A O 1
ATOM 759 N N . PRO A 1 97 ? -0.659 -9.580 -12.466 1.00 91.31 97 PRO A N 1
ATOM 760 C CA . PRO A 1 97 ? -1.012 -10.930 -12.034 1.00 91.31 97 PRO A CA 1
ATOM 761 C C . PRO A 1 97 ? -0.117 -12.025 -12.631 1.00 91.31 97 PRO A C 1
ATOM 763 O O . PRO A 1 97 ? -0.037 -13.105 -12.052 1.00 91.31 97 PRO A O 1
ATOM 766 N N . ASN A 1 98 ? 0.546 -11.772 -13.765 1.00 90.88 98 ASN A N 1
ATOM 767 C CA . ASN A 1 98 ? 1.350 -12.765 -14.479 1.00 90.88 98 ASN A CA 1
ATOM 768 C C . ASN A 1 98 ? 2.861 -12.530 -14.326 1.00 90.88 98 ASN A C 1
ATOM 770 O O . ASN A 1 98 ? 3.632 -13.484 -14.360 1.00 90.88 98 ASN A O 1
ATOM 774 N N . GLY A 1 99 ? 3.288 -11.274 -14.190 1.00 87.88 99 GLY A N 1
ATOM 775 C CA . GLY A 1 99 ? 4.693 -10.868 -14.158 1.00 87.88 99 GLY A CA 1
ATOM 776 C C . GLY A 1 99 ? 5.202 -10.435 -12.786 1.00 87.88 99 GLY A C 1
ATOM 777 O O . GLY A 1 99 ? 6.403 -10.524 -12.537 1.00 87.88 99 GLY A O 1
ATOM 778 N N . SER A 1 100 ? 4.326 -9.965 -11.895 1.00 89.38 100 SER A N 1
ATOM 779 C CA . SER A 1 100 ? 4.712 -9.444 -10.576 1.00 89.38 100 SER A CA 1
ATOM 780 C C . SER A 1 100 ? 3.621 -9.609 -9.506 1.00 89.38 100 SER A C 1
ATOM 782 O O . SER A 1 100 ? 3.267 -8.641 -8.818 1.00 89.38 100 SER A O 1
ATOM 784 N N . PRO A 1 101 ? 3.073 -10.824 -9.307 1.00 90.25 101 PRO A N 1
ATOM 785 C CA . PRO A 1 101 ? 2.036 -11.050 -8.301 1.00 90.25 101 PRO A CA 1
ATOM 786 C C . PRO A 1 101 ? 2.503 -10.698 -6.879 1.00 90.25 101 PRO A C 1
ATOM 788 O O . PRO A 1 101 ? 1.688 -10.298 -6.052 1.00 90.25 101 PRO A O 1
ATOM 791 N N . GLN A 1 102 ? 3.812 -10.777 -6.612 1.00 89.06 102 GLN A N 1
ATOM 792 C CA . GLN A 1 102 ? 4.454 -10.416 -5.345 1.00 89.06 102 GLN A CA 1
ATOM 793 C C . GLN A 1 102 ? 4.411 -8.915 -5.018 1.00 89.06 102 GLN A C 1
ATOM 795 O O . GLN A 1 102 ? 4.644 -8.527 -3.876 1.00 89.06 102 GLN A O 1
ATOM 800 N N . SER A 1 103 ? 4.086 -8.060 -5.992 1.00 90.69 103 SER A N 1
ATOM 801 C CA . SER A 1 103 ? 3.824 -6.634 -5.762 1.00 90.69 103 SER A CA 1
ATOM 802 C C . SER A 1 103 ? 2.430 -6.374 -5.184 1.00 90.69 103 SER A C 1
ATOM 804 O O . SER A 1 103 ? 1.955 -5.242 -5.165 1.00 90.69 103 SER A O 1
ATOM 806 N N . GLY A 1 104 ? 1.749 -7.417 -4.725 1.00 90.00 104 GLY A N 1
ATOM 807 C CA . GLY A 1 104 ? 0.487 -7.352 -4.014 1.00 90.00 104 GLY A CA 1
ATOM 808 C C . GLY A 1 104 ? 0.453 -8.401 -2.914 1.00 90.00 104 GLY A C 1
ATOM 809 O O . GLY A 1 104 ? 1.352 -9.230 -2.783 1.00 90.00 104 GLY A O 1
ATOM 810 N N . GLY A 1 105 ? -0.589 -8.351 -2.100 1.00 90.06 105 GLY A N 1
ATOM 811 C CA . GLY A 1 105 ? -0.738 -9.261 -0.976 1.00 90.06 105 GLY A CA 1
ATOM 812 C C . GLY A 1 105 ? -1.884 -8.869 -0.063 1.00 90.06 105 GLY A C 1
ATOM 813 O O . GLY A 1 105 ? -2.620 -7.917 -0.330 1.00 90.06 105 GLY A O 1
ATOM 814 N N . VAL A 1 106 ? -2.018 -9.611 1.032 1.00 92.12 106 VAL A N 1
ATOM 815 C CA . VAL A 1 106 ? -3.0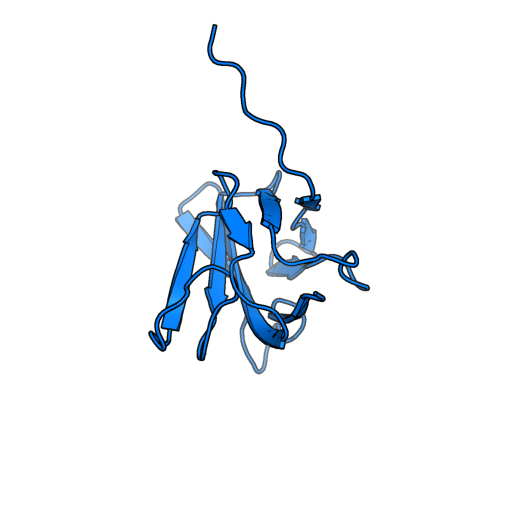57 -9.372 2.032 1.00 92.12 106 VAL A CA 1
ATOM 816 C C . VAL A 1 106 ? -2.558 -8.373 3.067 1.00 92.12 106 VAL A C 1
ATOM 818 O O . VAL A 1 106 ? -1.551 -8.597 3.736 1.00 92.12 106 VAL A O 1
ATOM 821 N N . HIS A 1 107 ? -3.309 -7.293 3.226 1.00 92.00 107 HIS A N 1
ATOM 822 C CA . HIS A 1 107 ? -3.177 -6.357 4.325 1.00 92.00 107 HIS A CA 1
ATOM 823 C C . HIS A 1 107 ? -4.090 -6.813 5.469 1.00 92.00 107 HIS A C 1
ATOM 825 O O . HIS A 1 107 ? -5.308 -6.664 5.385 1.00 92.00 107 HIS A O 1
ATOM 831 N N . ASP A 1 108 ? -3.512 -7.414 6.507 1.00 94.94 108 ASP A N 1
ATOM 832 C CA . ASP A 1 108 ? -4.250 -7.925 7.669 1.00 94.94 108 ASP A CA 1
ATOM 833 C C . ASP A 1 108 ? -4.287 -6.862 8.777 1.00 94.94 108 ASP A C 1
ATOM 835 O O . ASP A 1 108 ? -3.242 -6.370 9.206 1.00 94.94 108 ASP A O 1
ATOM 839 N N . VAL A 1 109 ? -5.489 -6.471 9.199 1.00 96.19 109 VAL A N 1
ATOM 840 C CA . VAL A 1 109 ? -5.720 -5.442 10.221 1.00 96.19 109 VAL A CA 1
ATOM 841 C C . VAL A 1 109 ? -6.574 -6.028 11.336 1.00 96.19 109 VAL A C 1
ATOM 843 O O . VAL A 1 109 ? -7.721 -6.422 11.119 1.00 96.19 109 VAL A O 1
ATOM 846 N N . GLY A 1 110 ? -6.018 -6.060 12.543 1.00 94.94 110 GLY A N 1
ATOM 847 C CA . GLY A 1 110 ? -6.697 -6.508 13.752 1.00 94.94 110 GLY A CA 1
ATOM 848 C C . GLY A 1 110 ? -7.593 -5.444 14.392 1.00 94.94 110 GLY A C 1
ATOM 849 O O . GLY A 1 110 ? -7.654 -4.294 13.952 1.00 94.94 110 GLY A O 1
ATOM 850 N N . HIS A 1 111 ? -8.274 -5.857 15.461 1.00 85.88 111 HIS A N 1
ATOM 851 C CA . HIS A 1 111 ? -9.004 -4.976 16.375 1.00 85.88 111 HIS A CA 1
ATOM 852 C C . HIS A 1 111 ? -8.088 -4.351 17.431 1.00 85.88 111 HIS A C 1
ATOM 854 O O . HIS A 1 111 ? -7.080 -4.996 17.819 1.00 85.88 111 HIS A O 1
#

pLDDT: mean 90.22, std 10.93, range [36.78, 97.88]

Secondary structure (DSSP, 8-state):
----PPPSEEEE-EEETTTEEE--SSPPPEETT-EEEEE-SSEEEEEEESS--TT-SS---SEEEETTS-EE----EEEEEEEEEEETTS-EEE--TTT-GGGEEEEEEE-

Foldseek 3Di:
DDDQDDFPEEWEFEQDPVAETATDVVDDAAAAFGKYAYDYPFAKKKKWFQFDDQQDPDRDGGDIDTRHHIGGRHDADKTKMKMWGQGPVRDIHIDDPPPYPNSIDIDGYHD

Radius of gyration: 13.54 Å; chains: 1; bounding box: 34×36×32 Å

Sequence (111 aa):
MNMASTADHEILIRLEEGKHAILPNPMPAMKVGETVRYLSYDGQVTMRFPDLSPFRQDDQRNTEISGAEPQQLLRAGKFDSRCFLMLQGGMMVGWDPNGSPQSGGVHDVGH